Protein AF-A0A3C0N5G0-F1 (afdb_monomer_lite)

Structure (mmCIF, N/CA/C/O backbone):
data_AF-A0A3C0N5G0-F1
#
_entry.id   AF-A0A3C0N5G0-F1
#
loop_
_atom_site.group_PDB
_atom_site.id
_atom_site.type_symbol
_atom_site.label_atom_id
_atom_site.label_alt_id
_atom_site.label_comp_id
_atom_site.label_asym_id
_atom_site.label_entity_id
_atom_site.label_seq_id
_atom_site.pdbx_PDB_ins_code
_atom_site.Cartn_x
_atom_site.Cartn_y
_atom_site.Cartn_z
_atom_site.occupancy
_atom_site.B_iso_or_equiv
_atom_site.auth_seq_id
_atom_site.auth_comp_id
_atom_site.auth_asym_id
_atom_site.auth_atom_id
_atom_site.pdbx_PDB_model_num
ATOM 1 N N . GLN A 1 1 ? -8.096 17.046 -14.747 1.00 57.53 1 GLN A N 1
ATOM 2 C CA . GLN A 1 1 ? -8.777 15.744 -14.875 1.00 57.53 1 GLN A CA 1
ATOM 3 C C . GLN A 1 1 ? -8.151 14.835 -15.948 1.00 57.53 1 GLN A C 1
ATOM 5 O O . GLN A 1 1 ? -7.916 13.696 -15.616 1.00 57.53 1 GLN A O 1
ATOM 10 N N . GLY A 1 2 ? -7.712 15.290 -17.134 1.00 62.16 2 GLY A N 1
ATOM 11 C CA . GLY A 1 2 ? -7.193 14.368 -18.182 1.00 62.16 2 GLY A CA 1
ATOM 12 C C . GLY A 1 2 ? -5.818 13.686 -17.984 1.00 62.16 2 GLY A C 1
ATOM 13 O O . GLY A 1 2 ? -5.614 12.581 -18.467 1.00 62.16 2 GLY A O 1
ATOM 14 N N . ARG A 1 3 ? -4.863 14.283 -17.251 1.00 62.72 3 ARG A N 1
ATOM 15 C CA . ARG A 1 3 ? -3.483 13.735 -17.157 1.00 62.72 3 ARG A CA 1
ATOM 16 C C . ARG A 1 3 ? -3.361 12.467 -16.302 1.00 62.72 3 ARG A C 1
ATOM 18 O O . ARG A 1 3 ? -2.418 11.706 -16.486 1.00 62.72 3 ARG A O 1
ATOM 25 N N . LEU A 1 4 ? -4.279 12.266 -15.355 1.00 65.00 4 LEU A N 1
ATOM 26 C CA . LEU A 1 4 ? -4.294 11.071 -14.503 1.00 65.00 4 LEU A CA 1
ATOM 27 C C . LEU A 1 4 ? -4.865 9.867 -15.257 1.00 65.00 4 LEU A C 1
ATOM 29 O O . LEU A 1 4 ? -4.331 8.769 -15.136 1.00 65.00 4 LEU A O 1
ATOM 33 N N .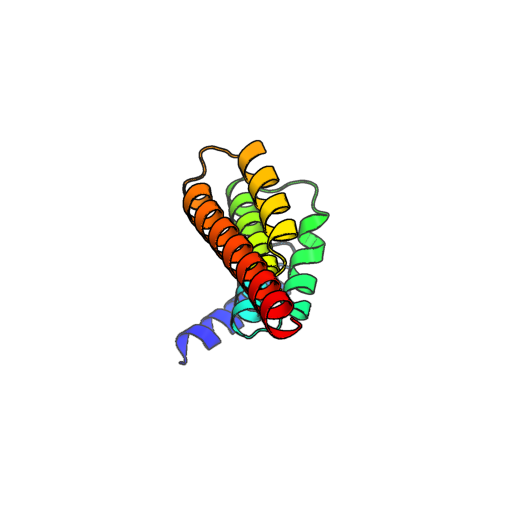 ASP A 1 5 ? -5.876 10.094 -16.095 1.00 71.81 5 ASP A N 1
ATOM 34 C CA . ASP A 1 5 ? -6.477 9.050 -16.927 1.00 71.81 5 ASP A CA 1
ATOM 35 C C . ASP A 1 5 ? -5.508 8.580 -18.027 1.00 71.81 5 ASP A C 1
ATOM 37 O O . ASP A 1 5 ? -5.357 7.383 -18.256 1.00 71.81 5 ASP A O 1
ATOM 41 N N . GLU A 1 6 ? -4.759 9.498 -18.648 1.00 75.88 6 GLU A N 1
ATOM 42 C CA . GLU A 1 6 ? -3.701 9.145 -19.608 1.00 75.88 6 GLU A CA 1
ATOM 43 C C . GLU A 1 6 ? -2.559 8.351 -18.956 1.00 75.88 6 GLU A C 1
ATOM 45 O O . GLU A 1 6 ? -2.097 7.351 -19.510 1.00 75.88 6 GLU A O 1
ATOM 50 N N . ALA A 1 7 ? -2.115 8.765 -17.764 1.00 76.00 7 ALA A N 1
ATOM 51 C CA . ALA A 1 7 ? -1.099 8.036 -17.009 1.00 76.00 7 ALA A CA 1
ATOM 52 C C . ALA A 1 7 ? -1.578 6.620 -16.656 1.00 76.00 7 ALA A C 1
ATOM 54 O O . ALA A 1 7 ? -0.813 5.662 -16.773 1.00 76.00 7 ALA A O 1
ATOM 55 N N . PHE A 1 8 ? -2.852 6.475 -16.292 1.00 80.19 8 PHE A N 1
ATOM 56 C CA . PHE A 1 8 ? -3.457 5.181 -16.011 1.00 80.19 8 PHE A CA 1
ATOM 57 C C . PHE A 1 8 ? -3.474 4.271 -17.244 1.00 80.19 8 PHE A C 1
ATOM 59 O O . PHE A 1 8 ? -3.062 3.117 -17.149 1.00 80.19 8 PHE A O 1
ATOM 66 N N . GLU A 1 9 ? -3.865 4.781 -18.413 1.00 84.62 9 GLU A N 1
ATOM 67 C CA . GLU A 1 9 ? -3.864 3.991 -19.650 1.00 84.62 9 GLU A CA 1
ATOM 68 C C . GLU A 1 9 ? -2.457 3.534 -20.058 1.00 84.62 9 GLU A C 1
ATOM 70 O O . GLU A 1 9 ? -2.275 2.401 -20.514 1.00 84.62 9 GLU A O 1
ATOM 75 N N . ILE A 1 10 ? -1.438 4.372 -19.845 1.00 84.19 10 ILE A N 1
ATOM 76 C CA . ILE A 1 10 ? -0.037 3.995 -20.077 1.00 84.19 10 ILE A CA 1
ATOM 77 C C . ILE A 1 10 ? 0.379 2.869 -19.124 1.00 84.19 10 ILE A C 1
ATOM 79 O O . ILE A 1 10 ? 0.916 1.855 -19.572 1.00 84.19 10 ILE A O 1
ATOM 83 N N . ILE A 1 11 ? 0.102 3.013 -17.825 1.00 84.69 11 ILE A N 1
ATOM 84 C CA . ILE A 1 11 ? 0.454 2.010 -16.811 1.00 84.69 11 ILE A CA 1
ATOM 85 C C . ILE A 1 11 ? -0.295 0.694 -17.069 1.00 84.69 11 ILE A C 1
ATOM 87 O O . ILE A 1 11 ? 0.294 -0.382 -16.972 1.00 84.69 11 ILE A O 1
ATOM 91 N N . ARG A 1 12 ? -1.570 0.760 -17.463 1.00 84.50 12 ARG A N 1
ATOM 92 C CA . ARG A 1 12 ? -2.387 -0.407 -17.813 1.00 84.50 12 ARG A CA 1
ATOM 93 C C . ARG A 1 12 ? -1.786 -1.175 -18.987 1.00 84.50 12 ARG A C 1
ATOM 95 O O . ARG A 1 12 ? -1.643 -2.393 -18.905 1.00 84.50 12 ARG A O 1
ATOM 102 N N . ARG A 1 13 ? -1.403 -0.483 -20.064 1.00 87.00 13 ARG A N 1
ATOM 103 C CA . ARG A 1 13 ? -0.727 -1.112 -21.213 1.00 87.00 13 ARG A CA 1
ATOM 104 C C . ARG A 1 13 ? 0.611 -1.720 -20.811 1.00 87.00 13 ARG A C 1
ATOM 106 O O . ARG A 1 13 ? 0.915 -2.833 -21.229 1.00 87.00 13 ARG A O 1
ATOM 113 N N . LEU A 1 14 ? 1.375 -1.024 -19.971 1.00 85.12 14 LEU A N 1
ATOM 114 C CA . LEU A 1 14 ? 2.656 -1.516 -19.479 1.00 85.12 14 LEU A CA 1
ATOM 115 C C . LEU A 1 14 ? 2.489 -2.804 -18.666 1.00 85.12 14 LEU A C 1
ATOM 117 O O . LEU A 1 14 ? 3.235 -3.749 -18.884 1.00 85.12 14 LEU A O 1
ATOM 121 N N . HIS A 1 15 ? 1.477 -2.878 -17.799 1.00 83.50 15 HIS A N 1
ATOM 122 C CA . HIS A 1 15 ? 1.165 -4.094 -17.048 1.00 83.50 15 HIS A CA 1
ATOM 123 C C . HIS A 1 15 ? 0.752 -5.258 -17.963 1.00 83.50 15 HIS A C 1
ATOM 125 O O . HIS A 1 15 ? 1.169 -6.389 -17.748 1.00 83.50 15 HIS A O 1
ATOM 131 N N . GLN A 1 16 ? -0.026 -4.991 -19.018 1.00 83.06 16 GLN A N 1
ATOM 132 C CA . GLN A 1 16 ? -0.410 -6.019 -19.995 1.00 83.06 16 GLN A CA 1
ATOM 133 C C . GLN A 1 16 ? 0.792 -6.566 -20.778 1.00 83.06 16 GLN A C 1
ATOM 135 O O . GLN A 1 16 ? 0.828 -7.752 -21.095 1.00 83.06 16 GLN A O 1
ATOM 140 N N . GLN A 1 17 ? 1.761 -5.708 -21.101 1.00 84.12 17 GLN A N 1
ATOM 141 C CA . GLN A 1 17 ? 2.971 -6.084 -21.840 1.00 84.12 17 GLN A CA 1
ATOM 142 C C . GLN A 1 17 ? 4.034 -6.725 -20.940 1.00 84.12 17 GLN A C 1
ATOM 144 O O . GLN A 1 17 ? 4.751 -7.622 -21.381 1.00 84.12 17 GLN A O 1
ATOM 149 N N . HIS A 1 18 ? 4.109 -6.291 -19.681 1.00 81.50 18 HIS A N 1
ATOM 150 C CA . HIS A 1 18 ? 5.076 -6.737 -18.681 1.00 81.50 18 HIS A CA 1
ATOM 151 C C . HIS A 1 18 ? 4.377 -7.025 -17.342 1.00 81.50 18 HIS A C 1
ATOM 153 O O . HIS A 1 18 ? 4.460 -6.220 -16.407 1.00 81.50 18 HIS A O 1
ATOM 159 N N . PRO A 1 19 ? 3.682 -8.173 -17.217 1.00 76.00 19 PRO A N 1
ATOM 160 C CA . PRO A 1 19 ? 2.932 -8.514 -16.003 1.00 76.00 19 PRO A CA 1
ATOM 161 C C . PRO A 1 19 ? 3.810 -8.668 -14.753 1.00 76.00 19 PRO A C 1
ATOM 163 O O . PRO A 1 19 ? 3.323 -8.590 -13.628 1.00 76.00 19 PRO A O 1
ATOM 166 N N . ASP A 1 20 ? 5.109 -8.892 -14.942 1.00 77.56 20 ASP A N 1
ATOM 167 C CA . ASP A 1 20 ? 6.120 -9.043 -13.900 1.00 77.56 20 ASP A CA 1
ATOM 168 C C . ASP A 1 20 ? 6.731 -7.711 -13.433 1.00 77.56 20 ASP A C 1
ATOM 170 O O . ASP A 1 20 ? 7.464 -7.689 -12.432 1.00 77.56 20 ASP A O 1
ATOM 174 N N . TYR A 1 21 ? 6.423 -6.605 -14.119 1.00 87.25 21 TYR A N 1
ATOM 175 C CA . TYR A 1 21 ? 6.928 -5.283 -13.775 1.00 87.25 21 TYR A CA 1
ATOM 176 C C . TYR A 1 21 ? 6.195 -4.711 -12.556 1.00 87.25 21 TYR A C 1
ATOM 178 O O . TYR A 1 21 ? 5.069 -4.216 -12.637 1.00 87.25 21 TYR A O 1
ATOM 186 N N . VAL A 1 22 ? 6.875 -4.757 -11.407 1.00 89.12 22 VAL A N 1
ATOM 187 C CA . VAL A 1 22 ? 6.306 -4.456 -10.084 1.00 89.12 22 VAL A CA 1
ATOM 188 C C . VAL A 1 22 ? 5.678 -3.066 -10.021 1.00 89.12 22 VAL A C 1
ATOM 190 O O . VAL A 1 22 ? 4.578 -2.906 -9.495 1.00 89.12 22 VAL A O 1
ATOM 193 N N . PHE A 1 23 ? 6.345 -2.056 -10.584 1.00 90.94 23 PHE A N 1
ATOM 194 C CA . PHE A 1 23 ? 5.859 -0.680 -10.518 1.00 90.94 23 PHE A CA 1
ATOM 195 C C . PHE A 1 23 ? 4.569 -0.456 -11.311 1.00 90.94 23 PHE A C 1
ATOM 197 O O . PHE A 1 23 ? 3.785 0.410 -10.927 1.00 90.94 23 PHE A O 1
ATOM 204 N N . ALA A 1 24 ? 4.305 -1.240 -12.363 1.00 90.31 24 ALA A N 1
ATOM 205 C CA . ALA A 1 24 ? 3.024 -1.152 -13.057 1.00 90.31 24 ALA A CA 1
ATOM 206 C C . ALA A 1 24 ? 1.879 -1.652 -12.167 1.00 90.31 24 ALA A C 1
ATOM 208 O O . ALA A 1 24 ? 0.882 -0.947 -12.015 1.00 90.31 24 ALA A O 1
ATOM 209 N N . SER A 1 25 ? 2.049 -2.802 -11.506 1.00 91.81 25 SER A N 1
ATOM 210 C CA . SER A 1 25 ? 1.056 -3.319 -10.553 1.00 91.81 25 SER A CA 1
ATOM 211 C C . SER A 1 25 ?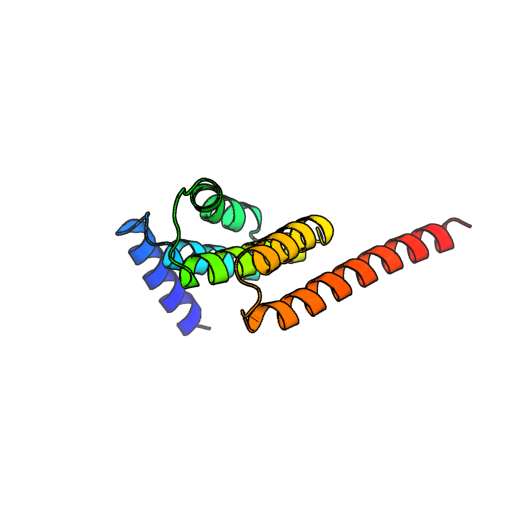 0.835 -2.361 -9.380 1.00 91.81 25 SER A C 1
ATOM 213 O O . SER A 1 25 ? -0.307 -2.089 -9.023 1.00 91.81 25 SER A O 1
ATOM 215 N N . ILE A 1 26 ? 1.913 -1.792 -8.823 1.00 93.88 26 ILE A N 1
ATOM 216 C CA . ILE A 1 26 ? 1.846 -0.776 -7.757 1.00 93.88 26 ILE A CA 1
ATOM 217 C C . ILE A 1 26 ? 1.072 0.461 -8.231 1.00 93.88 26 ILE A C 1
ATOM 219 O O . ILE A 1 26 ? 0.194 0.945 -7.522 1.00 93.88 26 ILE A O 1
ATOM 223 N N . GLY A 1 27 ? 1.362 0.965 -9.434 1.00 92.69 27 GLY A N 1
ATOM 224 C CA . GLY A 1 27 ? 0.686 2.139 -9.988 1.00 92.69 27 GLY A CA 1
ATOM 225 C C . GLY A 1 27 ? -0.818 1.926 -10.182 1.00 92.69 27 GLY A C 1
ATOM 226 O O . GLY A 1 27 ? -1.610 2.787 -9.798 1.00 92.69 27 GLY A O 1
ATOM 227 N N . LEU A 1 28 ? -1.218 0.768 -10.722 1.00 92.75 28 LEU A N 1
ATOM 228 C CA . LEU A 1 28 ? -2.633 0.415 -10.882 1.00 92.75 28 LEU A CA 1
ATOM 229 C C . LEU A 1 28 ? -3.327 0.243 -9.529 1.00 92.75 28 LEU A C 1
ATOM 231 O O . LEU A 1 28 ? -4.407 0.791 -9.324 1.00 92.75 28 LEU A O 1
ATOM 235 N N . ALA A 1 29 ? -2.704 -0.471 -8.594 1.00 95.19 29 ALA A N 1
ATOM 236 C CA . ALA A 1 29 ? -3.280 -0.698 -7.275 1.00 95.19 29 ALA A CA 1
ATOM 237 C C . ALA A 1 29 ? -3.455 0.613 -6.496 1.00 95.19 29 ALA A C 1
ATOM 239 O O . ALA A 1 29 ? -4.509 0.832 -5.907 1.00 95.19 29 ALA A O 1
ATOM 240 N N . HIS A 1 30 ? -2.485 1.529 -6.557 1.00 95.12 30 HIS A N 1
ATOM 241 C CA . HIS A 1 30 ? -2.626 2.854 -5.954 1.00 95.12 30 HIS A CA 1
ATOM 242 C C . HIS A 1 30 ? -3.810 3.631 -6.544 1.00 95.12 30 HIS A C 1
ATOM 244 O O . HIS A 1 30 ? -4.589 4.222 -5.803 1.00 95.12 30 HIS A O 1
ATOM 250 N N . HIS A 1 31 ? -4.004 3.588 -7.865 1.00 93.50 31 HIS A N 1
ATOM 251 C CA . HIS A 1 31 ? -5.166 4.215 -8.504 1.00 93.50 31 HIS A CA 1
ATOM 252 C C . HIS A 1 31 ? -6.497 3.636 -8.011 1.00 93.50 31 HIS A C 1
ATOM 254 O O . HIS A 1 31 ? -7.418 4.393 -7.710 1.00 93.50 31 HIS A O 1
ATOM 260 N N . HIS A 1 32 ? -6.583 2.312 -7.878 1.00 94.88 32 HIS A N 1
ATOM 261 C CA . HIS A 1 32 ? -7.758 1.641 -7.323 1.00 94.88 32 HIS A CA 1
ATOM 262 C C . HIS A 1 32 ? -8.009 2.031 -5.852 1.00 94.88 32 HIS A C 1
ATOM 264 O O . HIS A 1 32 ? -9.144 2.342 -5.490 1.00 94.88 32 HIS A O 1
ATOM 270 N N . ILE A 1 33 ? -6.962 2.151 -5.022 1.00 96.38 33 ILE A N 1
ATOM 271 C CA . ILE A 1 33 ? -7.083 2.641 -3.634 1.00 96.38 33 ILE A CA 1
ATOM 272 C C . ILE A 1 33 ? -7.685 4.048 -3.593 1.00 96.38 33 ILE A C 1
ATOM 274 O O . ILE A 1 33 ? -8.628 4.286 -2.840 1.00 96.38 33 ILE A O 1
ATOM 278 N N . GLN A 1 34 ? -7.204 4.966 -4.438 1.00 94.12 34 GLN A N 1
ATOM 279 C CA . GLN A 1 34 ? -7.723 6.340 -4.494 1.00 94.12 34 GLN A CA 1
ATOM 280 C C . GLN A 1 34 ? -9.201 6.408 -4.916 1.00 94.12 34 GLN A C 1
ATOM 282 O O . GLN A 1 34 ? -9.901 7.361 -4.572 1.00 94.12 34 GLN A O 1
ATOM 287 N N . LYS A 1 35 ? -9.694 5.397 -5.639 1.00 93.94 35 LYS A N 1
ATOM 288 C CA . LYS A 1 35 ? -11.108 5.254 -6.013 1.00 93.94 35 LYS A CA 1
ATOM 289 C C . LYS A 1 35 ? -11.959 4.523 -4.971 1.00 93.94 35 LYS A C 1
ATOM 291 O O . LYS A 1 35 ? -13.178 4.483 -5.117 1.00 93.94 35 LYS A O 1
ATOM 296 N N . GLY A 1 36 ? -11.346 3.957 -3.931 1.00 95.31 36 GLY A N 1
ATOM 297 C CA . GLY A 1 36 ? -12.021 3.088 -2.965 1.00 95.31 36 GLY A CA 1
ATOM 298 C C . GLY A 1 36 ? -12.296 1.671 -3.486 1.00 95.31 36 GLY A C 1
ATOM 299 O O . GLY A 1 36 ? -13.015 0.915 -2.839 1.00 95.31 36 GLY A O 1
ATOM 300 N N . GLU A 1 37 ? -11.711 1.299 -4.624 1.00 97.00 37 GLU A N 1
ATOM 301 C CA . GLU A 1 37 ? -11.789 -0.023 -5.264 1.00 97.00 37 GLU A CA 1
ATOM 302 C C . GLU A 1 37 ? -10.749 -0.957 -4.610 1.00 97.00 37 GLU A C 1
ATOM 304 O O . GLU A 1 37 ? -9.727 -1.331 -5.187 1.00 97.00 37 GLU A O 1
ATOM 309 N N . LEU A 1 38 ? -10.928 -1.229 -3.312 1.00 97.50 38 LEU A N 1
ATOM 310 C CA . LEU A 1 38 ? -9.884 -1.846 -2.483 1.00 97.50 38 LEU A CA 1
ATOM 311 C C . LEU A 1 38 ? -9.646 -3.325 -2.820 1.00 97.50 38 LEU A C 1
ATOM 313 O O . LEU A 1 38 ? -8.533 -3.821 -2.627 1.00 97.50 38 LEU A O 1
ATOM 317 N N . ASP A 1 39 ? -10.667 -4.033 -3.305 1.00 97.31 39 ASP A N 1
ATOM 318 C CA . ASP A 1 39 ? -10.565 -5.449 -3.682 1.00 97.31 39 ASP A CA 1
ATOM 319 C C . ASP A 1 39 ? -9.782 -5.606 -4.994 1.00 97.31 39 ASP A C 1
ATOM 321 O O . ASP A 1 39 ? -8.921 -6.479 -5.113 1.00 97.31 39 ASP A O 1
ATOM 325 N N . GLU A 1 40 ? -9.989 -4.698 -5.946 1.00 96.19 40 GLU A N 1
ATOM 326 C CA . GLU A 1 40 ? -9.226 -4.611 -7.189 1.00 96.19 40 GLU A CA 1
ATOM 327 C C . GLU A 1 40 ? -7.757 -4.268 -6.920 1.00 96.19 40 GLU A C 1
ATOM 329 O O . GLU A 1 40 ? -6.853 -4.878 -7.499 1.00 96.19 40 GLU A O 1
ATOM 334 N N . ALA A 1 41 ? -7.504 -3.332 -5.999 1.00 96.75 41 ALA A N 1
ATOM 335 C CA . ALA A 1 41 ? -6.150 -3.017 -5.558 1.00 96.75 41 ALA A CA 1
ATOM 336 C C . ALA A 1 41 ? -5.455 -4.236 -4.930 1.00 96.75 41 ALA A C 1
ATOM 338 O O . ALA A 1 41 ? -4.300 -4.522 -5.245 1.00 96.75 41 ALA A O 1
ATOM 339 N N . GLU A 1 42 ? -6.154 -4.982 -4.072 1.00 95.75 42 GLU A N 1
ATOM 340 C CA . GLU A 1 42 ? -5.610 -6.187 -3.441 1.00 95.75 42 GLU A CA 1
ATOM 341 C C . GLU A 1 42 ? -5.286 -7.273 -4.473 1.00 95.75 42 GLU A C 1
ATOM 343 O O . GLU A 1 42 ? -4.195 -7.846 -4.435 1.00 95.75 42 GLU A O 1
ATOM 348 N N . ALA A 1 43 ? -6.175 -7.504 -5.442 1.00 94.94 43 ALA A N 1
ATOM 349 C CA . ALA A 1 43 ? -5.967 -8.487 -6.504 1.00 94.94 43 ALA A CA 1
ATOM 350 C C . ALA A 1 43 ? -4.695 -8.208 -7.326 1.00 94.94 43 ALA A C 1
ATOM 352 O O . ALA A 1 43 ? -3.982 -9.137 -7.705 1.00 94.94 43 ALA A O 1
ATOM 353 N N . LEU A 1 44 ? -4.368 -6.934 -7.559 1.00 93.31 44 LEU A N 1
ATOM 354 C CA . LEU A 1 44 ? -3.150 -6.523 -8.266 1.00 93.31 44 LEU A CA 1
ATOM 355 C C . LEU A 1 44 ? -1.872 -6.725 -7.438 1.00 93.31 44 LEU A C 1
ATOM 357 O O . LEU A 1 44 ? -0.797 -6.959 -7.998 1.00 93.31 44 LEU A O 1
ATOM 361 N N . LEU A 1 45 ? -1.970 -6.633 -6.111 1.00 93.62 45 LEU A N 1
ATOM 362 C CA . LEU A 1 45 ? -0.834 -6.761 -5.196 1.00 93.62 45 LEU A CA 1
ATOM 363 C C . LEU A 1 45 ? -0.599 -8.195 -4.717 1.00 93.62 45 LEU A C 1
ATOM 365 O O . LEU A 1 45 ? 0.531 -8.541 -4.368 1.00 93.62 45 LEU A O 1
ATOM 369 N N . GLN A 1 46 ? -1.624 -9.043 -4.725 1.00 93.00 46 GLN A N 1
ATOM 370 C CA . GLN A 1 46 ? -1.554 -10.421 -4.242 1.00 93.00 46 GLN A CA 1
ATOM 371 C C . GLN A 1 46 ? -0.428 -11.255 -4.897 1.00 93.00 46 GLN A C 1
ATOM 373 O O . GLN A 1 46 ? 0.306 -11.927 -4.162 1.00 93.00 46 GLN A O 1
ATOM 378 N N . PRO A 1 47 ? -0.173 -11.177 -6.221 1.00 91.06 47 PRO A N 1
ATOM 379 C CA . PRO A 1 47 ? 0.946 -11.897 -6.836 1.00 91.06 47 PRO A CA 1
ATOM 380 C C . PRO A 1 47 ? 2.317 -11.451 -6.310 1.00 91.06 47 PRO A C 1
ATOM 382 O O . PRO A 1 47 ? 3.255 -12.248 -6.254 1.00 91.06 47 PRO A O 1
ATOM 385 N N . LEU A 1 48 ? 2.442 -10.185 -5.899 1.00 91.31 48 LEU A N 1
ATOM 386 C CA . LEU A 1 48 ? 3.688 -9.620 -5.389 1.00 91.31 48 LEU A CA 1
ATOM 387 C C . LEU A 1 48 ? 4.002 -10.122 -3.974 1.00 91.31 48 LEU A C 1
ATOM 389 O O . LEU A 1 48 ? 5.168 -10.355 -3.670 1.00 91.31 48 LEU A O 1
ATOM 393 N N . VAL A 1 49 ? 2.988 -10.392 -3.143 1.00 88.94 49 VAL A N 1
ATOM 394 C CA . VAL A 1 49 ? 3.175 -10.958 -1.788 1.00 88.94 49 VAL A CA 1
ATOM 395 C C . VAL A 1 49 ? 3.935 -12.290 -1.834 1.00 88.94 49 VAL A C 1
ATOM 397 O O . VAL A 1 49 ? 4.761 -12.570 -0.971 1.00 88.94 49 VAL A O 1
ATOM 400 N N . SER A 1 50 ? 3.689 -13.105 -2.864 1.00 87.50 50 SER A N 1
ATOM 401 C CA . SER A 1 50 ? 4.299 -14.438 -3.011 1.00 87.50 50 SER A CA 1
ATOM 402 C C . SER A 1 50 ? 5.662 -14.418 -3.716 1.00 87.50 50 SER A C 1
ATOM 404 O O . SER A 1 50 ? 6.279 -15.467 -3.934 1.00 87.50 50 SER A O 1
ATOM 406 N N . ARG A 1 51 ? 6.146 -13.242 -4.128 1.00 88.50 51 ARG A N 1
ATOM 407 C CA . ARG A 1 51 ? 7.368 -13.113 -4.922 1.00 88.50 51 ARG A CA 1
ATOM 408 C C . ARG A 1 51 ? 8.602 -13.328 -4.044 1.00 88.50 51 ARG A C 1
ATOM 410 O O . ARG A 1 51 ? 8.780 -12.692 -3.014 1.00 88.50 51 ARG A O 1
ATOM 417 N N . LYS A 1 52 ? 9.515 -14.196 -4.493 1.00 85.62 52 LYS A N 1
ATOM 418 C CA . LYS A 1 52 ? 10.721 -14.573 -3.724 1.00 85.62 52 LYS A CA 1
ATOM 419 C C . LYS A 1 52 ? 11.793 -13.483 -3.638 1.00 85.62 52 LYS A C 1
ATOM 421 O O . LYS A 1 52 ? 12.665 -13.568 -2.780 1.00 85.62 52 LYS A O 1
ATOM 426 N N . ARG A 1 53 ? 11.817 -12.541 -4.585 1.00 86.81 53 ARG A N 1
ATOM 427 C CA . ARG A 1 53 ? 12.860 -11.513 -4.699 1.00 86.81 53 ARG A CA 1
ATOM 428 C C . ARG A 1 53 ? 12.277 -10.201 -5.199 1.00 86.81 53 ARG A C 1
ATOM 430 O O . ARG A 1 53 ? 11.532 -10.195 -6.180 1.00 86.81 53 ARG A O 1
ATOM 437 N N . PHE A 1 54 ? 12.714 -9.126 -4.561 1.00 89.12 54 PHE A N 1
ATOM 438 C CA . PHE A 1 54 ? 12.459 -7.747 -4.942 1.00 89.12 54 PHE A CA 1
ATOM 439 C C . PHE A 1 54 ? 13.782 -7.003 -5.055 1.00 89.12 54 PHE A C 1
ATOM 441 O O . PHE A 1 54 ? 14.720 -7.280 -4.303 1.00 89.12 54 PHE A O 1
ATOM 448 N N . HIS A 1 55 ? 13.840 -6.023 -5.949 1.00 89.81 55 HIS A N 1
ATOM 449 C CA . HIS A 1 55 ? 14.792 -4.939 -5.780 1.00 89.81 55 HIS A CA 1
ATOM 450 C C . HIS A 1 55 ? 14.383 -4.083 -4.565 1.00 89.81 55 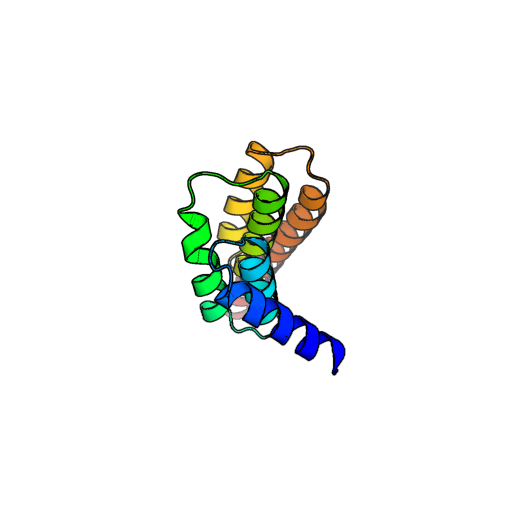HIS A C 1
ATOM 452 O O . HIS A 1 55 ? 13.195 -3.935 -4.280 1.00 89.81 55 HIS A O 1
ATOM 458 N N . TYR A 1 56 ? 15.337 -3.490 -3.841 1.00 85.94 56 TYR A N 1
ATOM 459 C CA . TYR A 1 56 ? 15.036 -2.776 -2.587 1.00 85.94 56 TYR A CA 1
ATOM 460 C C . TYR A 1 56 ? 14.032 -1.623 -2.777 1.00 85.94 56 TYR A C 1
ATOM 462 O O . TYR A 1 56 ? 13.170 -1.398 -1.931 1.00 85.94 56 TYR A O 1
ATOM 470 N N . SER A 1 57 ? 14.095 -0.911 -3.909 1.00 90.25 57 SER A N 1
ATOM 471 C CA . SER A 1 57 ? 13.151 0.171 -4.221 1.00 90.25 57 SER A CA 1
ATOM 472 C C . SER A 1 57 ? 11.741 -0.340 -4.526 1.00 90.25 57 SER A C 1
ATOM 474 O O . SER A 1 57 ? 10.767 0.297 -4.131 1.00 90.25 57 SER A O 1
ATOM 476 N N . GLU A 1 58 ? 11.625 -1.496 -5.184 1.00 92.88 58 GLU A N 1
ATOM 477 C CA . GLU A 1 58 ? 10.342 -2.156 -5.440 1.00 92.88 58 GLU A CA 1
ATOM 478 C C . GLU A 1 58 ? 9.714 -2.624 -4.132 1.00 92.88 58 GLU A C 1
ATOM 480 O O . GLU A 1 58 ? 8.530 -2.401 -3.903 1.00 92.88 58 GLU A O 1
ATOM 485 N N . PHE A 1 59 ? 10.522 -3.222 -3.254 1.00 93.38 59 PHE A N 1
ATOM 486 C CA . PHE A 1 59 ? 10.081 -3.667 -1.940 1.00 93.38 59 PHE A CA 1
ATOM 487 C C . PHE A 1 59 ? 9.576 -2.500 -1.088 1.00 93.38 59 PHE A C 1
ATOM 489 O O . PHE A 1 59 ? 8.486 -2.567 -0.532 1.00 93.38 59 PHE A O 1
ATOM 496 N N . ASN A 1 60 ? 10.325 -1.394 -1.053 1.00 94.19 60 ASN A N 1
ATOM 497 C CA . ASN A 1 60 ? 9.922 -0.178 -0.353 1.00 94.19 60 ASN A CA 1
ATOM 498 C C . ASN A 1 60 ? 8.581 0.368 -0.873 1.00 94.19 60 ASN A C 1
ATOM 500 O O . ASN A 1 60 ? 7.684 0.674 -0.089 1.00 94.19 60 ASN A O 1
ATOM 504 N N . ALA A 1 61 ? 8.428 0.474 -2.196 1.00 94.25 61 ALA A N 1
ATOM 505 C CA . ALA A 1 61 ? 7.184 0.944 -2.800 1.00 94.25 61 ALA A CA 1
ATOM 506 C C . ALA A 1 61 ? 6.012 -0.007 -2.505 1.00 94.25 61 ALA A C 1
ATOM 508 O O . ALA A 1 61 ? 4.912 0.442 -2.187 1.00 94.25 61 ALA A O 1
ATOM 509 N N . PHE A 1 62 ? 6.259 -1.316 -2.559 1.00 95.75 62 PHE A N 1
ATOM 510 C CA . PHE A 1 62 ? 5.267 -2.340 -2.266 1.00 95.75 62 PHE A CA 1
ATOM 511 C C . PHE A 1 62 ? 4.796 -2.293 -0.807 1.00 95.75 62 PHE A C 1
ATOM 513 O O . PHE A 1 62 ? 3.592 -2.269 -0.563 1.00 95.75 62 PHE A O 1
ATOM 520 N N . CYS A 1 63 ? 5.716 -2.212 0.158 1.00 96.69 63 CYS A N 1
ATOM 521 C CA . CYS A 1 63 ? 5.381 -2.104 1.579 1.00 96.69 63 CYS A CA 1
ATOM 522 C C . CYS A 1 63 ? 4.554 -0.850 1.879 1.00 96.69 63 CYS A C 1
ATOM 524 O O . CYS A 1 63 ? 3.533 -0.945 2.556 1.00 96.69 63 CYS A O 1
ATOM 526 N N . GLY A 1 64 ? 4.948 0.309 1.341 1.00 96.88 64 GLY A N 1
ATOM 527 C CA . GLY A 1 64 ? 4.172 1.541 1.505 1.00 96.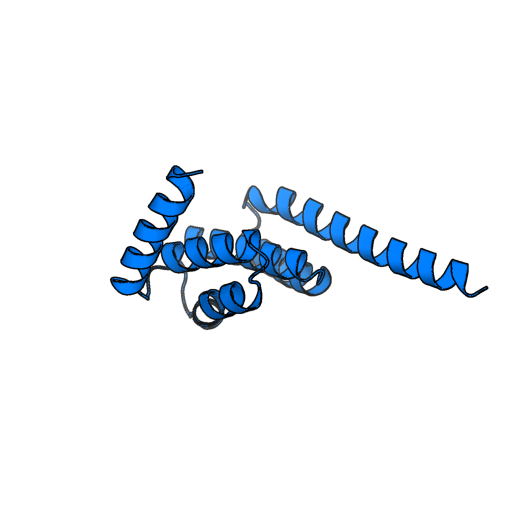88 64 GLY A CA 1
ATOM 528 C C . GLY A 1 64 ? 2.748 1.407 0.971 1.00 96.88 64 GLY A C 1
ATOM 529 O O . GLY A 1 64 ? 1.801 1.826 1.630 1.00 96.88 64 GLY A O 1
ATOM 530 N N . LEU A 1 65 ? 2.583 0.750 -0.177 1.00 97.38 65 LEU A N 1
ATOM 531 C CA . LEU A 1 65 ? 1.267 0.561 -0.773 1.00 97.38 65 LEU A CA 1
ATOM 532 C C . LEU A 1 65 ? 0.395 -0.456 -0.020 1.00 97.38 65 LEU A C 1
ATOM 534 O O . LEU A 1 65 ? -0.812 -0.259 0.086 1.00 97.38 65 LEU A O 1
ATOM 538 N N . GLN A 1 66 ? 0.987 -1.513 0.545 1.00 97.94 66 GLN A N 1
ATOM 539 C CA . GLN A 1 66 ? 0.274 -2.435 1.438 1.00 97.94 66 GLN A CA 1
ATOM 540 C C . GLN A 1 66 ? -0.255 -1.704 2.677 1.00 97.94 66 GLN A C 1
ATOM 542 O O . GLN A 1 66 ? -1.412 -1.878 3.055 1.00 97.94 66 GLN A O 1
ATOM 547 N N . ILE A 1 67 ? 0.566 -0.840 3.284 1.00 98.12 67 ILE A N 1
ATOM 548 C CA . ILE A 1 67 ? 0.146 -0.010 4.421 1.00 98.12 67 ILE A CA 1
ATOM 549 C C . ILE A 1 67 ? -1.032 0.880 4.012 1.00 98.12 67 ILE A C 1
ATOM 551 O O . ILE A 1 67 ? -2.046 0.882 4.707 1.00 98.12 67 ILE A O 1
ATOM 555 N N . ASP A 1 68 ? -0.931 1.578 2.879 1.00 97.94 68 ASP A N 1
ATOM 556 C CA . ASP A 1 68 ? -1.998 2.447 2.368 1.00 97.94 68 ASP A CA 1
ATOM 557 C C . ASP A 1 68 ? -3.319 1.690 2.161 1.00 97.94 68 ASP A C 1
ATOM 559 O O . ASP A 1 68 ? -4.367 2.105 2.656 1.00 97.94 68 ASP A O 1
ATOM 563 N N . LEU A 1 69 ? -3.259 0.512 1.527 1.00 98.06 69 LEU A N 1
ATOM 564 C CA . LEU A 1 69 ? -4.418 -0.355 1.311 1.00 98.06 69 LEU A CA 1
ATOM 565 C C . LEU A 1 69 ? -5.103 -0.730 2.633 1.00 98.06 69 LEU A C 1
ATOM 567 O O . LEU A 1 69 ? -6.325 -0.618 2.761 1.00 98.06 69 LEU A O 1
ATOM 571 N N . TYR A 1 70 ? -4.337 -1.160 3.638 1.00 97.62 70 TYR A N 1
ATOM 572 C CA . TYR A 1 70 ? -4.910 -1.542 4.930 1.00 97.62 70 TYR A CA 1
ATOM 573 C C . TYR A 1 70 ? -5.439 -0.345 5.720 1.00 97.62 70 TYR A C 1
ATOM 575 O O . TYR A 1 70 ? -6.468 -0.474 6.387 1.00 97.62 70 TYR A O 1
ATOM 583 N N . LEU A 1 71 ? -4.810 0.827 5.613 1.00 97.12 71 LEU A N 1
ATOM 584 C CA . LEU A 1 71 ? -5.347 2.057 6.191 1.00 97.12 71 LEU A CA 1
ATOM 585 C C . LEU A 1 71 ? -6.663 2.468 5.520 1.00 97.12 71 LEU A C 1
ATOM 587 O O . LEU A 1 71 ? -7.620 2.791 6.227 1.00 97.12 71 LEU A O 1
ATOM 591 N N . ALA A 1 72 ? -6.763 2.365 4.191 1.00 96.38 72 ALA A N 1
ATOM 592 C CA . ALA A 1 72 ? -8.005 2.600 3.455 1.00 96.38 72 ALA A CA 1
ATOM 593 C C . ALA A 1 72 ? -9.117 1.615 3.868 1.00 96.38 72 ALA A C 1
ATOM 595 O O . ALA A 1 72 ? -10.275 2.007 4.016 1.00 96.38 72 ALA A O 1
ATOM 596 N N . ARG A 1 73 ? -8.759 0.357 4.172 1.00 95.75 73 ARG A N 1
ATOM 597 C CA . ARG A 1 73 ? -9.665 -0.654 4.756 1.00 95.75 73 ARG A CA 1
ATOM 598 C C . ARG A 1 73 ? -9.968 -0.443 6.248 1.00 95.75 73 ARG A C 1
ATOM 600 O O . ARG A 1 73 ? -10.668 -1.261 6.840 1.00 95.75 73 ARG A O 1
ATOM 607 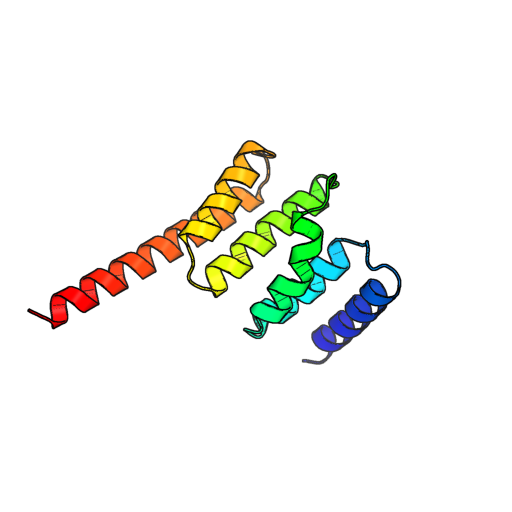N N . LYS A 1 74 ? -9.454 0.624 6.874 1.00 94.75 74 LYS A N 1
ATOM 608 C CA . LYS A 1 74 ? -9.545 0.895 8.324 1.00 94.75 74 LYS A CA 1
ATOM 609 C C . LYS A 1 74 ? -8.972 -0.230 9.196 1.00 94.75 74 LYS A C 1
ATOM 611 O O . LYS A 1 74 ? -9.353 -0.387 10.352 1.00 94.75 74 LYS A O 1
ATOM 616 N N . ASN A 1 75 ? -8.034 -1.001 8.656 1.00 95.12 75 ASN A N 1
ATOM 617 C CA . ASN A 1 75 ? -7.339 -2.072 9.355 1.00 95.12 75 ASN A CA 1
ATOM 618 C C . ASN A 1 75 ? -5.941 -1.600 9.776 1.00 95.12 75 ASN A C 1
ATOM 620 O O . ASN A 1 75 ? -4.920 -1.946 9.179 1.00 95.12 75 ASN A O 1
ATOM 624 N N . ALA A 1 76 ? -5.902 -0.772 10.820 1.00 95.06 76 ALA A N 1
ATOM 625 C CA . ALA A 1 76 ? -4.659 -0.182 11.310 1.00 95.06 76 ALA A CA 1
ATOM 626 C C . ALA A 1 76 ? -3.679 -1.222 11.891 1.00 95.06 76 ALA A C 1
ATOM 628 O O . ALA A 1 76 ? -2.472 -0.980 11.917 1.00 95.06 76 ALA A O 1
ATOM 629 N N . ASP A 1 77 ? -4.170 -2.383 12.331 1.00 94.81 77 ASP A N 1
ATOM 630 C CA . ASP A 1 77 ? -3.320 -3.459 12.844 1.00 94.81 77 ASP A CA 1
ATOM 631 C C . ASP A 1 77 ? -2.564 -4.170 11.718 1.00 94.81 77 ASP A C 1
ATOM 633 O O . ASP A 1 77 ? -1.347 -4.322 11.813 1.00 94.81 77 ASP A O 1
ATOM 637 N N . ALA A 1 78 ? -3.230 -4.511 10.610 1.00 95.81 78 ALA A N 1
ATOM 638 C CA . ALA A 1 78 ? -2.548 -5.063 9.438 1.00 95.81 78 ALA A CA 1
ATOM 639 C C . ALA A 1 78 ? -1.547 -4.057 8.844 1.00 95.81 78 ALA A C 1
ATOM 641 O O . ALA A 1 78 ? -0.411 -4.419 8.531 1.00 95.81 78 ALA A O 1
ATOM 642 N N . ALA A 1 79 ? -1.928 -2.777 8.776 1.00 97.44 79 ALA A N 1
ATOM 643 C CA . ALA A 1 79 ? -1.027 -1.704 8.363 1.00 97.44 79 ALA A CA 1
ATOM 644 C C . ALA A 1 79 ? 0.223 -1.626 9.265 1.00 97.44 79 ALA A C 1
ATOM 646 O O . ALA A 1 79 ? 1.343 -1.475 8.775 1.00 97.44 79 ALA A O 1
ATOM 647 N N . ARG A 1 80 ? 0.062 -1.805 10.586 1.00 97.25 80 ARG A N 1
ATOM 648 C CA . ARG A 1 80 ? 1.188 -1.861 11.531 1.00 97.25 80 ARG A CA 1
ATOM 649 C C . ARG A 1 80 ? 2.101 -3.053 11.280 1.00 97.25 80 ARG A C 1
ATOM 651 O O . ARG A 1 80 ? 3.317 -2.891 11.332 1.00 97.25 80 ARG A O 1
ATOM 658 N N . SER A 1 81 ? 1.543 -4.234 11.026 1.00 97.44 81 SER A N 1
ATOM 659 C CA . SER A 1 81 ? 2.341 -5.430 10.746 1.00 97.44 81 SER A CA 1
ATOM 660 C C . SER A 1 81 ? 3.249 -5.228 9.531 1.00 97.44 81 SER A C 1
ATOM 662 O O . SER A 1 81 ? 4.431 -5.565 9.597 1.00 97.44 81 SER A O 1
ATOM 664 N N . TRP A 1 82 ? 2.733 -4.611 8.464 1.00 97.62 82 TRP A N 1
ATOM 665 C CA . TRP A 1 82 ? 3.531 -4.261 7.287 1.00 97.62 82 TRP A CA 1
ATOM 666 C C . TRP A 1 82 ? 4.603 -3.213 7.582 1.00 97.62 82 TRP A C 1
ATOM 668 O O . TRP A 1 82 ? 5.741 -3.379 7.144 1.00 97.62 82 TRP A O 1
ATOM 678 N N . LEU A 1 83 ? 4.277 -2.177 8.360 1.00 97.69 83 LEU A N 1
ATOM 679 C CA . LEU A 1 83 ? 5.250 -1.164 8.774 1.00 97.69 83 LEU A CA 1
ATOM 680 C C . LEU A 1 83 ? 6.413 -1.777 9.565 1.00 97.69 83 LEU A C 1
ATOM 682 O O . LEU A 1 83 ? 7.569 -1.518 9.246 1.00 97.69 83 LEU A O 1
ATOM 686 N N . ASN A 1 84 ? 6.111 -2.619 10.555 1.00 97.12 84 ASN A N 1
ATOM 687 C CA . ASN A 1 84 ? 7.128 -3.271 11.378 1.00 97.12 84 ASN A CA 1
ATOM 688 C C . ASN A 1 84 ? 8.030 -4.180 10.530 1.00 97.12 84 ASN A C 1
ATOM 690 O O . ASN A 1 84 ? 9.248 -4.182 10.688 1.00 97.12 84 ASN A O 1
ATOM 694 N N . MET A 1 85 ? 7.438 -4.938 9.603 1.00 95.69 85 MET A N 1
ATOM 695 C CA . MET A 1 85 ? 8.185 -5.807 8.694 1.00 95.69 85 MET A CA 1
ATOM 696 C C . MET A 1 85 ? 9.112 -4.996 7.774 1.00 95.69 85 MET A C 1
ATOM 698 O O . MET A 1 85 ? 10.278 -5.356 7.582 1.00 95.69 85 MET A O 1
ATOM 702 N N . TRP A 1 86 ? 8.624 -3.867 7.253 1.00 96.00 86 TRP A N 1
ATOM 703 C CA . TRP A 1 86 ? 9.425 -2.963 6.436 1.00 96.00 86 TRP A CA 1
ATOM 704 C C . TRP A 1 86 ? 10.591 -2.362 7.230 1.00 96.00 86 TRP A C 1
ATOM 706 O O . TRP A 1 86 ? 11.724 -2.404 6.755 1.00 96.00 86 TRP A O 1
ATOM 716 N N . GLU A 1 87 ? 10.348 -1.890 8.454 1.00 95.88 87 GLU A N 1
ATOM 717 C CA . GLU A 1 87 ? 11.380 -1.350 9.348 1.00 95.88 87 GLU A CA 1
ATOM 718 C C . GLU A 1 87 ? 12.467 -2.384 9.672 1.00 95.88 87 GLU A C 1
ATOM 720 O O . GLU A 1 87 ? 13.651 -2.067 9.600 1.00 95.88 87 GLU A O 1
ATOM 725 N N . MET A 1 88 ? 12.094 -3.640 9.938 1.00 94.44 88 MET A N 1
ATOM 726 C CA . MET A 1 88 ? 13.062 -4.721 10.174 1.00 94.44 88 MET A CA 1
ATOM 727 C C . MET A 1 88 ? 13.939 -5.024 8.952 1.00 94.44 88 MET A C 1
ATOM 729 O O . MET A 1 88 ? 15.076 -5.466 9.106 1.00 94.44 88 MET A O 1
ATOM 733 N N . THR A 1 89 ? 13.409 -4.824 7.745 1.00 91.69 89 THR A N 1
ATOM 734 C CA . THR A 1 89 ? 14.098 -5.179 6.498 1.00 91.69 89 THR A CA 1
ATOM 735 C C . THR A 1 89 ? 14.934 -4.023 5.948 1.00 91.69 89 THR A C 1
ATOM 737 O O . THR A 1 89 ? 15.994 -4.256 5.369 1.00 91.69 89 THR A O 1
ATOM 740 N N . ASN A 1 90 ? 14.465 -2.780 6.092 1.00 91.31 90 ASN A N 1
ATOM 741 C CA . ASN A 1 90 ? 15.125 -1.591 5.552 1.00 91.31 90 ASN A CA 1
ATOM 742 C C . ASN A 1 90 ? 14.898 -0.344 6.441 1.00 91.31 90 ASN A C 1
ATOM 744 O O . ASN A 1 90 ? 14.147 0.560 6.048 1.00 91.31 90 ASN A O 1
ATOM 748 N N . PRO A 1 91 ? 15.535 -0.285 7.627 1.00 90.81 91 PRO A N 1
ATOM 749 C CA . PRO A 1 91 ? 15.263 0.719 8.664 1.00 90.81 91 PRO A CA 1
ATOM 750 C C . PRO A 1 91 ? 15.649 2.152 8.274 1.00 90.81 91 PRO A C 1
ATOM 752 O O . PRO A 1 91 ? 15.068 3.103 8.789 1.00 90.81 91 PRO A O 1
ATOM 755 N N . ASP A 1 92 ? 16.579 2.329 7.334 1.00 89.69 92 ASP A N 1
ATOM 756 C CA . ASP A 1 92 ? 17.063 3.654 6.918 1.00 89.69 92 ASP A CA 1
ATOM 757 C C . ASP A 1 92 ? 16.146 4.332 5.885 1.00 89.69 92 ASP A C 1
ATOM 759 O O . ASP A 1 92 ? 16.467 5.389 5.337 1.00 89.69 92 ASP A O 1
ATOM 763 N N . THR A 1 93 ? 14.992 3.729 5.581 1.00 89.00 93 THR A N 1
ATOM 764 C CA . THR A 1 93 ? 14.071 4.258 4.575 1.00 89.00 93 THR A CA 1
ATOM 765 C C . THR A 1 93 ? 13.356 5.517 5.089 1.00 89.00 93 THR A C 1
ATOM 767 O O . THR A 1 93 ? 12.549 5.416 6.016 1.00 89.00 93 THR A O 1
ATOM 770 N N . PRO A 1 94 ? 13.508 6.692 4.439 1.00 89.12 94 PRO A N 1
ATOM 771 C CA . PRO A 1 94 ? 12.898 7.942 4.913 1.00 89.12 94 PRO A CA 1
ATOM 772 C C . PRO A 1 94 ? 11.363 7.909 4.996 1.00 89.12 94 PRO A C 1
ATOM 774 O O . PRO A 1 94 ? 10.759 8.646 5.771 1.00 89.12 94 PRO A O 1
ATOM 777 N N . ALA A 1 95 ? 10.719 7.047 4.202 1.00 92.12 95 ALA A N 1
ATOM 778 C CA . ALA A 1 95 ? 9.265 6.896 4.186 1.00 92.12 95 ALA A CA 1
ATOM 779 C C . ALA A 1 95 ? 8.694 6.260 5.469 1.00 92.12 95 ALA A C 1
ATOM 781 O O . ALA A 1 95 ? 7.497 6.403 5.719 1.00 92.12 95 ALA A O 1
ATOM 782 N N . LEU A 1 96 ? 9.513 5.585 6.287 1.00 94.81 96 LEU A N 1
ATOM 783 C CA . LEU A 1 96 ? 9.042 4.904 7.499 1.00 94.81 96 LEU A CA 1
ATOM 784 C C . LEU A 1 96 ? 8.419 5.874 8.501 1.00 94.81 96 LEU A C 1
ATOM 786 O O . LEU A 1 96 ? 7.382 5.562 9.077 1.00 94.81 96 LEU A O 1
ATOM 790 N N . GLU A 1 97 ? 8.995 7.066 8.667 1.00 95.19 97 GLU A N 1
ATOM 791 C CA . GLU A 1 97 ? 8.469 8.054 9.614 1.00 95.19 97 GLU A CA 1
ATOM 792 C C . GLU A 1 97 ? 7.088 8.568 9.195 1.00 95.19 97 GLU A C 1
ATOM 794 O O . GLU A 1 97 ? 6.174 8.679 10.015 1.00 95.19 97 GLU A O 1
ATOM 799 N N . TYR A 1 98 ? 6.903 8.810 7.893 1.00 96.06 98 TYR A N 1
ATOM 800 C CA . TYR A 1 98 ? 5.598 9.173 7.350 1.00 96.06 98 TYR A CA 1
ATOM 801 C C . TYR A 1 98 ? 4.558 8.093 7.672 1.00 96.06 98 TYR A C 1
ATOM 803 O O . TYR A 1 98 ? 3.525 8.394 8.272 1.00 96.06 98 TYR A O 1
ATOM 811 N N . TRP A 1 99 ? 4.848 6.832 7.342 1.00 97.44 99 TRP A N 1
ATOM 812 C CA . TRP A 1 99 ? 3.905 5.736 7.557 1.00 97.44 99 TRP A CA 1
ATOM 813 C C . TRP A 1 99 ? 3.666 5.432 9.035 1.00 97.44 99 TRP A C 1
ATOM 815 O O . TRP A 1 99 ? 2.528 5.159 9.412 1.00 97.44 99 TRP A O 1
ATOM 825 N N . ARG A 1 100 ? 4.680 5.570 9.896 1.00 96.94 100 ARG A N 1
ATOM 826 C CA . ARG A 1 100 ? 4.533 5.454 11.353 1.00 96.94 100 ARG A CA 1
ATOM 827 C C . ARG A 1 100 ? 3.472 6.411 11.868 1.00 96.94 100 ARG A C 1
ATOM 829 O O . ARG A 1 100 ? 2.523 5.974 12.517 1.00 96.94 100 ARG A O 1
ATOM 836 N N . ARG A 1 101 ? 3.562 7.688 11.493 1.00 96.88 101 ARG A N 1
ATOM 837 C CA . ARG A 1 101 ? 2.565 8.692 11.873 1.00 96.88 101 ARG A CA 1
ATOM 838 C C . ARG A 1 101 ? 1.166 8.349 11.356 1.00 96.88 101 ARG A C 1
ATOM 840 O O . ARG A 1 101 ? 0.206 8.451 12.117 1.00 96.88 101 ARG A O 1
ATOM 847 N N . GLN A 1 102 ? 1.038 7.937 10.093 1.00 97.31 102 GLN A N 1
ATOM 848 C CA . GLN A 1 102 ? -0.268 7.596 9.513 1.00 97.31 102 GLN A CA 1
ATOM 849 C C . GLN A 1 102 ? -0.928 6.408 10.231 1.00 97.31 102 GLN A C 1
ATOM 851 O O . GLN A 1 102 ? -2.125 6.451 10.517 1.00 97.31 102 GLN A O 1
ATOM 856 N N . VAL A 1 103 ? -0.156 5.368 10.563 1.00 97.00 103 VAL A N 1
ATOM 857 C CA . VAL A 1 103 ? -0.684 4.189 11.262 1.00 97.00 103 VAL A CA 1
ATOM 858 C C . VAL A 1 103 ? -1.053 4.516 12.712 1.00 97.00 103 VAL A C 1
ATOM 860 O O . VAL A 1 103 ? -2.097 4.060 13.177 1.00 97.00 103 VAL A O 1
ATOM 863 N N . GLU A 1 104 ? -0.252 5.310 13.432 1.00 95.62 104 GLU A N 1
ATOM 864 C CA . GLU A 1 104 ? -0.608 5.754 14.793 1.00 95.62 104 GLU A CA 1
ATOM 865 C C . GLU A 1 104 ? -1.922 6.539 14.809 1.00 95.62 104 GLU A C 1
ATOM 867 O O . GLU A 1 104 ? -2.813 6.272 15.621 1.00 95.62 104 GLU A O 1
ATOM 872 N N . GLU A 1 105 ? -2.074 7.474 13.873 1.00 94.94 105 GLU A N 1
ATOM 873 C CA . GLU A 1 105 ? -3.275 8.294 13.774 1.00 94.94 105 GLU A CA 1
ATOM 874 C C . GLU A 1 105 ? -4.521 7.440 13.485 1.00 94.94 105 GLU A C 1
ATOM 876 O O . GLU A 1 105 ? -5.556 7.615 14.131 1.00 94.94 105 GLU A O 1
ATOM 881 N N . ALA A 1 106 ? -4.414 6.446 12.600 1.00 93.38 106 ALA A N 1
ATOM 882 C CA . ALA A 1 106 ? -5.512 5.523 12.317 1.00 93.38 106 ALA A CA 1
ATOM 883 C C . ALA A 1 106 ? -5.902 4.658 13.536 1.00 93.38 106 ALA A C 1
ATOM 885 O O . ALA A 1 106 ? -7.095 4.442 13.790 1.00 93.38 106 ALA A O 1
ATOM 886 N N . LYS A 1 107 ? -4.929 4.196 14.341 1.00 91.44 107 LYS A N 1
ATOM 887 C CA . LYS A 1 107 ? -5.217 3.461 15.591 1.00 91.44 107 LYS A CA 1
ATOM 888 C C . LYS A 1 107 ? -5.951 4.343 16.597 1.00 91.44 107 LYS A C 1
ATOM 890 O O . LYS A 1 107 ? -6.944 3.908 17.181 1.00 91.44 107 LYS A O 1
ATOM 895 N N . ARG A 1 108 ? -5.508 5.593 16.758 1.00 90.25 108 ARG A N 1
ATOM 896 C CA . ARG A 1 108 ? -6.140 6.573 17.653 1.00 90.25 108 ARG A CA 1
ATOM 897 C C . ARG A 1 108 ? -7.597 6.833 17.269 1.00 90.25 108 ARG A C 1
ATOM 899 O O . ARG A 1 108 ? -8.472 6.809 18.130 1.00 90.25 108 ARG A O 1
ATOM 906 N N . GLN A 1 109 ? -7.869 7.027 15.980 1.00 84.00 109 GLN A N 1
ATOM 907 C CA . GLN A 1 109 ? -9.227 7.243 15.469 1.00 84.00 109 GLN A CA 1
ATOM 908 C C . GLN A 1 109 ? -10.144 6.041 15.724 1.00 84.00 109 GLN A C 1
ATOM 910 O O . GLN A 1 109 ? -11.300 6.212 16.116 1.00 84.00 109 GLN A O 1
ATOM 915 N N . THR A 1 110 ? -9.619 4.826 15.559 1.00 81.94 110 THR A N 1
ATOM 916 C CA . THR A 1 110 ? -10.366 3.589 15.826 1.00 81.94 110 THR A CA 1
ATOM 917 C C . THR A 1 110 ? -10.706 3.456 17.314 1.00 81.94 110 THR A C 1
ATOM 919 O O . THR A 1 110 ? -11.856 3.182 17.656 1.00 81.94 110 THR A O 1
ATOM 922 N N . GLY A 1 111 ? -9.747 3.735 18.207 1.00 79.56 111 GLY A N 1
ATOM 923 C CA . GLY A 1 111 ? -9.961 3.717 19.660 1.00 79.56 111 GLY A CA 1
ATOM 924 C C . GLY A 1 111 ? -11.016 4.726 20.128 1.00 79.56 111 GLY A C 1
ATOM 925 O O . GLY A 1 111 ? -11.950 4.355 20.837 1.00 79.56 111 GLY A O 1
ATOM 926 N N . LEU A 1 112 ? -10.939 5.972 19.647 1.00 78.00 112 LEU A N 1
ATOM 927 C CA . LEU A 1 112 ? -11.917 7.022 19.968 1.00 78.00 112 LEU A CA 1
ATOM 928 C C . LEU A 1 112 ? -13.338 6.668 19.505 1.00 78.00 112 LEU A C 1
ATOM 930 O O . LEU A 1 112 ? -14.315 6.978 20.189 1.00 78.00 112 LEU A O 1
ATOM 934 N N . SER A 1 113 ? -13.475 6.010 18.348 1.00 74.56 113 SER A N 1
ATOM 935 C CA . SER A 1 113 ? -14.780 5.557 17.853 1.00 74.56 113 SER A CA 1
ATOM 936 C C . SER A 1 113 ? -15.410 4.516 18.780 1.00 74.56 113 SER A C 1
ATOM 938 O O . SER A 1 113 ? -16.618 4.555 19.014 1.00 74.56 113 SER A O 1
ATOM 940 N N . ILE A 1 114 ? -14.600 3.599 19.314 1.00 79.62 114 ILE A N 1
ATOM 941 C CA . ILE A 1 114 ? -15.050 2.556 20.241 1.00 79.62 114 ILE A CA 1
ATOM 942 C C . ILE A 1 114 ? -15.476 3.189 21.570 1.00 79.62 114 ILE A C 1
ATOM 944 O O . ILE A 1 114 ? -16.585 2.939 22.037 1.00 79.62 114 ILE A O 1
ATOM 948 N N . GLU A 1 115 ? -14.651 4.061 22.154 1.00 77.00 115 GLU A N 1
ATOM 949 C CA . GLU A 1 115 ? -14.976 4.762 23.406 1.00 77.00 115 GLU A CA 1
ATOM 950 C C . GLU A 1 115 ? -16.270 5.580 23.298 1.00 77.00 115 GLU A C 1
ATOM 952 O O . GLU A 1 115 ? -17.134 5.507 24.177 1.00 77.00 115 GLU A O 1
ATOM 957 N N . ARG A 1 116 ? -16.452 6.307 22.186 1.00 79.31 116 ARG A N 1
ATOM 958 C CA . ARG A 1 116 ? -17.676 7.073 21.918 1.00 79.31 116 ARG A CA 1
ATOM 959 C C . ARG A 1 116 ? -18.911 6.176 21.834 1.00 79.31 116 ARG A C 1
ATOM 961 O O . ARG A 1 116 ? -19.955 6.548 22.363 1.00 79.31 116 ARG A O 1
ATOM 968 N N . TYR A 1 117 ? -18.796 5.015 21.190 1.00 80.88 117 TYR A N 1
ATOM 969 C CA . TYR A 1 117 ? -19.886 4.046 21.073 1.00 80.88 117 TYR A CA 1
ATOM 970 C C . TYR A 1 117 ? -20.311 3.505 22.446 1.00 80.88 117 TYR A C 1
ATOM 972 O O . TYR A 1 117 ? -21.494 3.526 22.782 1.00 80.88 117 TYR A O 1
ATOM 980 N N . TRP A 1 118 ? -19.354 3.114 23.293 1.00 80.25 118 TRP A N 1
ATOM 981 C CA . TRP A 1 118 ? -19.651 2.634 24.649 1.00 80.25 118 TRP A CA 1
ATOM 982 C C . TRP A 1 118 ? -20.205 3.722 25.576 1.00 80.25 118 TRP A C 1
ATOM 984 O O . TRP A 1 118 ? -21.006 3.413 26.457 1.00 80.25 118 TRP A O 1
ATOM 994 N N . SER A 1 119 ? -19.826 4.988 25.379 1.00 82.06 119 SER A N 1
ATOM 995 C CA . SER A 1 119 ? -20.351 6.113 26.164 1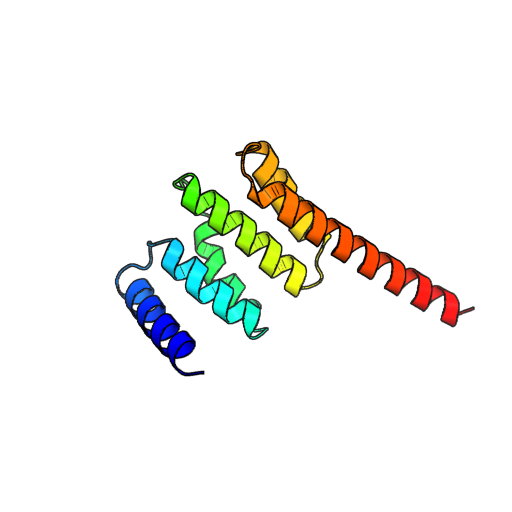.00 82.06 119 SER A CA 1
ATOM 996 C C . SER A 1 119 ? -21.811 6.462 25.852 1.00 82.06 119 SER A C 1
ATOM 998 O O . SER A 1 119 ? -22.448 7.086 26.691 1.00 82.06 119 SER A O 1
ATOM 1000 N N . GLN A 1 120 ? -22.333 6.112 24.671 1.00 77.75 120 GLN A N 1
ATOM 1001 C CA . GLN A 1 120 ? -23.732 6.368 24.286 1.00 77.75 120 GLN A CA 1
ATOM 1002 C C . GLN A 1 120 ? -24.701 5.259 24.725 1.00 77.75 120 GLN A C 1
ATOM 1004 O O . GLN A 1 120 ? -25.910 5.451 24.665 1.00 77.75 120 GLN A O 1
ATOM 1009 N N . MET A 1 121 ? -24.180 4.100 25.139 1.00 77.12 121 MET A N 1
ATOM 1010 C CA . MET A 1 121 ? -24.976 2.963 25.619 1.00 77.12 121 MET A CA 1
ATOM 1011 C C . MET A 1 121 ? -25.116 2.910 27.151 1.00 77.12 121 MET A C 1
ATOM 1013 O O . MET A 1 121 ? -25.725 1.974 27.666 1.00 77.12 121 MET A O 1
ATOM 1017 N N . LYS A 1 122 ? -24.542 3.881 27.871 1.00 63.38 122 LYS A N 1
ATOM 1018 C CA . LYS A 1 122 ? -24.747 4.105 29.309 1.00 63.38 122 LYS A CA 1
ATOM 1019 C C . LYS A 1 122 ? -25.715 5.259 29.516 1.00 63.38 122 LYS A C 1
ATOM 1021 O O . LYS A 1 122 ? -26.510 5.160 30.472 1.00 63.38 122 LYS A O 1
#

Sequence (122 aa):
QGRLDEAFEIIRRLHQQHPDYVFASIGLAHHHIQKGELDEAEALLQPLVSRKRFHYSEFNAFCGLQIDLYLARKNADAARSWLNMWEMTNPDTPALEYWRRQVEEAKRQTGLSIERYWSQMK

Secondary structure (DSSP, 8-state):
-HHHHHHHHHHHHHHHH-TT-HHHHHHHHHHHHHHT-HHHHHHHHHHHHT-S---HHHHHHHHHHHHHHHHHTT-HHHHHHHHHHHHHH-TT-THHHHHHHHHHHHHHHHHHHHHHHHHH--

pLDDT: mean 89.45, std 8.7, range [57.53, 98.12]

Foldseek 3Di:
DPPLVVVLVVLVVVCVVCVPPLVSLLSNLVVCLVVLVLVSSCVSLVVVVPDPDDDLVSLVSSLVSQLSSCVSVLNLVSSVVSLVVNCVVPVPDPCSVVSVVSSVVSVVVVVVVVVVVVVVVD

Radius of gyration: 16.53 Å; chains: 1; bounding box: 42×30×51 Å